Protein AF-A0AAD1R073-F1 (afdb_monomer_lite)

Structure (mmCIF, N/CA/C/O backbone):
data_AF-A0AAD1R073-F1
#
_entry.id   AF-A0AAD1R073-F1
#
loop_
_atom_site.group_PDB
_atom_site.id
_atom_site.type_symbol
_atom_site.label_atom_id
_atom_site.label_alt_id
_atom_site.label_comp_id
_atom_site.label_asym_id
_atom_site.label_entity_id
_atom_site.label_seq_id
_atom_site.pdbx_PDB_ins_code
_atom_site.Cartn_x
_atom_site.Cartn_y
_atom_site.Cartn_z
_atom_site.occupancy
_atom_site.B_iso_or_equiv
_atom_site.auth_seq_id
_atom_site.auth_comp_id
_atom_site.auth_asym_id
_atom_site.auth_atom_id
_atom_site.pdbx_PDB_model_num
ATOM 1 N N . MET A 1 1 ? -26.286 -19.143 -0.438 1.00 37.09 1 MET A N 1
ATOM 2 C CA . MET A 1 1 ? -24.936 -18.768 -0.903 1.00 37.09 1 MET A CA 1
ATOM 3 C C . MET A 1 1 ? -25.129 -17.474 -1.653 1.00 37.09 1 MET A C 1
ATOM 5 O O . MET A 1 1 ? -25.609 -17.525 -2.773 1.00 37.09 1 MET A O 1
ATOM 9 N N . GLU A 1 2 ? -24.921 -16.341 -0.992 1.00 36.56 2 GLU A N 1
ATOM 10 C CA . GLU A 1 2 ? -25.120 -15.030 -1.613 1.00 36.56 2 GLU A CA 1
ATOM 11 C C . GLU A 1 2 ? -23.766 -14.340 -1.744 1.00 36.56 2 GLU A C 1
ATOM 13 O O . GLU A 1 2 ? -23.022 -14.206 -0.770 1.00 36.56 2 GLU A O 1
ATOM 18 N N . GLU A 1 3 ? -23.444 -14.012 -2.994 1.00 44.44 3 GLU A N 1
ATOM 19 C CA . GLU A 1 3 ? -22.325 -13.185 -3.421 1.00 44.44 3 GLU A CA 1
ATOM 20 C C . GLU A 1 3 ? -22.506 -11.769 -2.871 1.00 44.44 3 GLU A C 1
ATOM 22 O O . GLU A 1 3 ? -23.451 -11.073 -3.233 1.00 44.44 3 GLU A O 1
ATOM 27 N N . ASP A 1 4 ? -21.592 -11.319 -2.014 1.00 45.12 4 ASP A N 1
ATOM 28 C CA . ASP A 1 4 ? -21.616 -9.952 -1.490 1.00 45.12 4 ASP A CA 1
ATOM 29 C C . ASP A 1 4 ? -20.596 -9.084 -2.243 1.00 45.12 4 ASP A C 1
ATOM 31 O O . ASP A 1 4 ? -19.537 -8.717 -1.736 1.00 45.12 4 ASP A O 1
ATOM 35 N N . GLY A 1 5 ? -20.898 -8.832 -3.519 1.00 44.94 5 GLY A N 1
ATOM 36 C CA . GLY A 1 5 ? -20.067 -8.077 -4.462 1.00 44.94 5 GLY A CA 1
ATOM 37 C C . GLY A 1 5 ? -20.286 -6.560 -4.455 1.00 44.94 5 GLY A C 1
ATOM 38 O O . GLY A 1 5 ? -19.952 -5.906 -5.439 1.00 44.94 5 GLY A O 1
ATOM 39 N N . ASN A 1 6 ? -20.884 -5.970 -3.410 1.00 50.00 6 ASN A N 1
ATOM 40 C CA . ASN A 1 6 ? -21.088 -4.514 -3.362 1.00 50.00 6 ASN A CA 1
ATOM 41 C C . ASN A 1 6 ? -21.240 -3.952 -1.938 1.00 50.00 6 ASN A C 1
ATOM 43 O O . ASN A 1 6 ? -22.149 -3.163 -1.658 1.00 50.00 6 ASN A O 1
ATOM 47 N N . ARG A 1 7 ? -20.354 -4.316 -1.004 1.00 53.44 7 ARG A N 1
ATOM 48 C CA . ARG A 1 7 ? -20.287 -3.582 0.267 1.00 53.44 7 ARG A CA 1
ATOM 49 C C . ARG A 1 7 ? -19.593 -2.249 0.032 1.00 53.44 7 ARG A C 1
ATOM 51 O O . ARG A 1 7 ? -18.375 -2.149 0.111 1.00 53.44 7 ARG A O 1
ATOM 58 N N . LYS A 1 8 ? -20.377 -1.196 -0.211 1.00 52.69 8 LYS A N 1
ATOM 59 C CA . LYS A 1 8 ? -19.922 0.183 0.006 1.00 52.69 8 LYS A CA 1
ATOM 60 C C . LYS A 1 8 ? -19.487 0.289 1.467 1.00 52.69 8 LYS A C 1
ATOM 62 O O . LYS A 1 8 ? -20.332 0.380 2.358 1.00 52.69 8 LYS A O 1
ATOM 67 N N . ILE A 1 9 ? -18.182 0.212 1.715 1.00 58.31 9 ILE A N 1
ATOM 68 C CA . ILE A 1 9 ? -17.607 0.323 3.052 1.00 58.31 9 ILE A CA 1
ATOM 69 C C . ILE A 1 9 ? -17.816 1.770 3.504 1.00 58.31 9 ILE A C 1
ATOM 71 O O . ILE A 1 9 ? -17.069 2.679 3.153 1.00 58.31 9 ILE A O 1
ATOM 75 N N . THR A 1 10 ? -18.904 2.006 4.229 1.00 64.56 10 THR A N 1
ATOM 76 C CA . THR A 1 10 ? -19.184 3.309 4.826 1.00 64.56 10 THR A CA 1
ATOM 77 C C . THR A 1 10 ? -18.313 3.498 6.070 1.00 64.56 10 THR A C 1
ATOM 79 O O . THR A 1 10 ? -17.955 2.512 6.720 1.00 64.56 10 THR A O 1
ATOM 82 N N . PRO A 1 11 ? -18.008 4.742 6.481 1.00 65.81 11 PRO A N 1
ATOM 83 C CA . PRO A 1 11 ? -17.296 5.002 7.737 1.00 65.81 11 PRO A CA 1
ATOM 84 C C . PRO A 1 11 ? -17.954 4.324 8.951 1.00 65.81 11 PRO A C 1
ATOM 86 O O . PRO A 1 11 ? -17.276 3.896 9.882 1.00 65.81 11 PRO A O 1
ATOM 89 N N . ILE A 1 12 ? -19.279 4.159 8.900 1.00 64.75 12 ILE A N 1
ATOM 90 C CA . ILE A 1 12 ? -20.073 3.435 9.897 1.00 64.75 12 ILE A CA 1
ATOM 91 C C . ILE A 1 12 ? -19.734 1.938 9.881 1.00 64.75 12 ILE A C 1
ATOM 93 O O . ILE A 1 12 ? -19.488 1.360 10.936 1.00 64.75 12 ILE A O 1
ATOM 97 N N . ALA A 1 13 ? -19.652 1.314 8.702 1.00 66.19 13 ALA A N 1
ATOM 98 C CA . ALA A 1 13 ? -19.252 -0.087 8.575 1.00 66.19 13 ALA A CA 1
ATOM 99 C C . ALA A 1 13 ? -17.824 -0.325 9.100 1.00 66.19 13 ALA A C 1
ATOM 101 O O . ALA A 1 13 ? -17.586 -1.307 9.799 1.00 66.19 13 ALA A O 1
ATOM 102 N N . ILE A 1 14 ? -16.898 0.606 8.841 1.00 70.25 14 ILE A N 1
ATOM 103 C CA . ILE A 1 14 ? -15.529 0.560 9.380 1.00 70.25 14 ILE A CA 1
ATOM 104 C C . ILE A 1 14 ? -15.563 0.634 10.908 1.00 70.25 14 ILE A C 1
ATOM 106 O O . ILE A 1 14 ? -14.989 -0.221 11.581 1.00 70.25 14 ILE A O 1
ATOM 110 N N . SER A 1 15 ? -16.281 1.612 11.466 1.00 69.75 15 SER A N 1
ATOM 111 C CA . SER A 1 15 ? -16.427 1.774 12.916 1.00 69.75 15 SER A CA 1
ATOM 112 C C . SER A 1 15 ? -16.967 0.505 13.585 1.00 69.75 15 SER A C 1
ATOM 114 O O . SER A 1 15 ? -16.409 0.063 14.589 1.00 69.75 15 SER A O 1
ATOM 116 N N . HIS A 1 16 ? -17.973 -0.138 12.987 1.00 71.44 16 HIS A N 1
ATOM 117 C CA . HIS A 1 16 ? -18.525 -1.398 13.484 1.00 71.44 16 HIS A CA 1
ATOM 118 C C . HIS A 1 16 ? -17.488 -2.528 13.521 1.00 71.44 16 HIS A C 1
ATOM 120 O O . HIS A 1 16 ? -17.405 -3.239 14.522 1.00 71.44 16 HIS A O 1
ATOM 126 N N . VAL A 1 17 ? -16.656 -2.662 12.484 1.00 77.50 17 VAL A N 1
ATOM 127 C CA . VAL A 1 17 ? -15.580 -3.668 12.444 1.00 77.50 17 VAL A CA 1
ATOM 128 C C . VAL A 1 17 ? -14.531 -3.404 13.528 1.00 77.50 17 VAL A C 1
ATOM 130 O O . VAL A 1 17 ? -14.087 -4.340 14.193 1.00 77.50 17 VAL A O 1
ATOM 133 N N . PHE A 1 18 ? -14.168 -2.140 13.767 1.00 74.12 18 PHE A N 1
ATOM 134 C CA . PHE A 1 18 ? -13.257 -1.780 14.858 1.00 74.12 18 PHE A CA 1
ATOM 135 C C . PHE A 1 18 ? -13.849 -2.121 16.231 1.00 74.12 18 PHE A C 1
ATOM 137 O O . PHE A 1 18 ? -13.170 -2.744 17.049 1.00 74.12 18 PHE A O 1
ATOM 144 N N . VAL A 1 19 ? -15.115 -1.772 16.477 1.00 70.00 19 VAL A N 1
ATOM 145 C CA . VAL A 1 19 ? -15.817 -2.102 17.729 1.00 70.00 19 VAL A CA 1
ATOM 146 C C . VAL A 1 19 ? -15.867 -3.614 17.943 1.00 70.00 19 VAL A C 1
ATOM 148 O O . VAL A 1 19 ? -15.597 -4.088 19.049 1.00 70.00 19 VAL A O 1
ATOM 151 N N . GLU A 1 20 ? -16.157 -4.384 16.896 1.00 72.19 20 GLU A N 1
ATOM 152 C CA . GLU A 1 20 ? -16.194 -5.844 16.960 1.00 72.19 20 GLU A CA 1
ATOM 153 C C . GLU A 1 20 ? -14.805 -6.440 17.244 1.00 72.19 20 GLU A C 1
ATOM 155 O O . GLU A 1 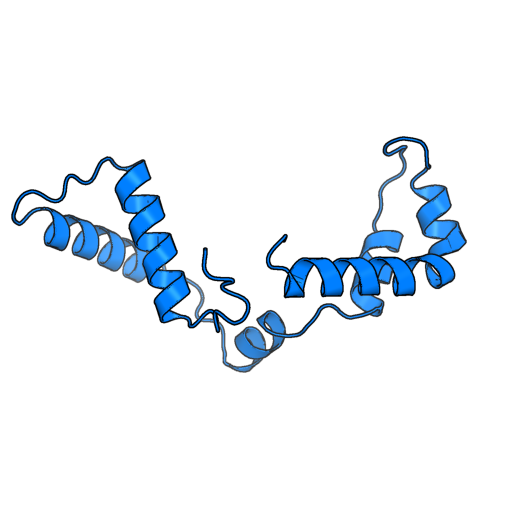20 ? -14.670 -7.319 18.100 1.00 72.19 20 GLU A O 1
ATOM 160 N N . CYS A 1 21 ? -13.764 -5.929 16.582 1.00 74.06 21 CYS A N 1
ATOM 161 C CA . CYS A 1 21 ? -12.382 -6.358 16.779 1.00 74.06 21 CYS A CA 1
ATOM 162 C C . CYS A 1 21 ? -11.923 -6.121 18.226 1.00 74.06 21 CYS A C 1
ATOM 164 O O . CYS A 1 21 ? -11.463 -7.049 18.894 1.00 74.06 21 CYS A O 1
ATOM 166 N N . TYR A 1 22 ? -12.143 -4.917 18.760 1.00 69.06 22 TYR A N 1
ATOM 167 C CA . TYR A 1 22 ? -11.790 -4.593 20.143 1.00 69.06 22 TYR A CA 1
ATOM 168 C C . TYR A 1 22 ? -12.643 -5.345 21.170 1.00 69.06 22 TYR A C 1
ATOM 170 O O . TYR A 1 22 ? -12.122 -5.768 22.203 1.00 69.06 22 TYR A O 1
ATOM 178 N N . SER A 1 23 ? -13.926 -5.580 20.884 1.00 68.25 23 SER A N 1
ATOM 179 C CA . SER A 1 23 ? -14.800 -6.367 21.764 1.00 68.25 23 SER A CA 1
ATOM 180 C C . SER A 1 23 ? -14.321 -7.809 21.909 1.00 68.25 23 SER A C 1
ATOM 182 O O . SER A 1 23 ? -14.340 -8.352 23.017 1.00 68.25 23 SER A O 1
ATOM 184 N N . LYS A 1 24 ? -13.836 -8.408 20.813 1.00 72.62 24 LYS A N 1
ATOM 185 C CA . LYS A 1 24 ? -13.210 -9.737 20.817 1.00 72.62 24 LYS A CA 1
ATOM 186 C C . LYS A 1 24 ? -11.866 -9.724 21.545 1.00 72.62 24 LYS A C 1
ATOM 188 O O . LYS A 1 24 ? -11.620 -10.600 22.368 1.00 72.62 24 LYS A O 1
ATOM 193 N N . LEU A 1 25 ? -11.028 -8.717 21.294 1.00 69.44 25 LEU A N 1
ATOM 194 C CA . LEU A 1 25 ? -9.682 -8.612 21.871 1.00 69.44 25 LEU A CA 1
ATOM 195 C C . LEU A 1 25 ? -9.712 -8.455 23.401 1.00 69.44 25 LEU A C 1
ATOM 197 O O . LEU A 1 25 ? -8.879 -9.028 24.100 1.00 69.44 25 LEU A O 1
ATOM 201 N N . TYR A 1 26 ? -10.711 -7.744 23.927 1.00 67.50 26 TYR A N 1
ATOM 202 C CA . TYR A 1 26 ? -10.877 -7.514 25.363 1.00 67.50 26 TYR A CA 1
ATOM 203 C C . TYR A 1 26 ? -11.918 -8.422 26.038 1.00 67.50 26 TYR A C 1
ATOM 205 O O . TYR A 1 26 ? -12.243 -8.193 27.203 1.00 67.50 26 TYR A O 1
ATOM 213 N N . ASN A 1 27 ? -12.437 -9.454 25.354 1.00 65.62 27 ASN A N 1
ATOM 214 C CA . ASN A 1 27 ? -13.470 -10.359 25.884 1.00 65.62 27 ASN A CA 1
ATOM 215 C C . ASN A 1 27 ? -14.650 -9.609 26.535 1.00 65.62 27 ASN A C 1
ATOM 217 O O . ASN A 1 27 ? -15.133 -9.981 27.612 1.00 65.62 27 ASN A O 1
ATOM 221 N N . LEU A 1 28 ? -15.121 -8.539 25.888 1.00 59.59 28 LEU A N 1
ATOM 222 C CA . LEU A 1 28 ? -16.255 -7.750 26.363 1.00 59.59 28 LEU A CA 1
ATOM 223 C C . LEU A 1 28 ? -17.541 -8.577 26.195 1.00 59.59 28 LEU A C 1
ATOM 225 O O . LEU A 1 28 ? -18.250 -8.450 25.200 1.00 59.59 28 LEU A O 1
ATOM 229 N N . LYS A 1 29 ? -17.838 -9.468 27.151 1.00 54.28 29 LYS A N 1
ATOM 230 C CA . LYS A 1 29 ? -19.096 -10.225 27.168 1.00 54.28 29 L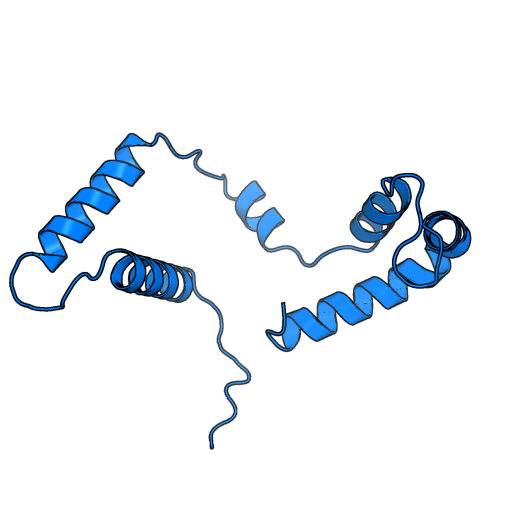YS A CA 1
ATOM 231 C C . LYS A 1 29 ? -20.266 -9.240 27.190 1.00 54.28 29 LYS A C 1
ATOM 233 O O . LYS A 1 29 ? -20.321 -8.353 28.040 1.00 54.28 29 LYS A O 1
ATOM 238 N N . THR A 1 30 ? -21.214 -9.427 26.276 1.00 51.94 30 THR A N 1
ATOM 239 C CA . THR A 1 30 ? -22.455 -8.652 26.082 1.00 51.94 30 THR A CA 1
ATOM 240 C C . THR A 1 30 ? -23.474 -8.821 27.218 1.00 51.94 30 THR A C 1
ATOM 242 O O . THR A 1 30 ? -24.681 -8.736 27.018 1.00 51.94 30 THR A O 1
ATOM 245 N N . THR A 1 31 ? -23.016 -9.058 28.442 1.00 45.09 31 THR A N 1
ATOM 246 C CA . THR A 1 31 ? -23.863 -9.110 29.629 1.00 45.09 31 THR A CA 1
ATOM 247 C C . THR A 1 31 ? -23.850 -7.755 30.322 1.00 45.09 31 THR A C 1
ATOM 249 O O . THR A 1 31 ? -22.873 -7.402 30.972 1.00 45.09 31 THR A O 1
ATOM 252 N N . SER A 1 32 ? -24.972 -7.041 30.185 1.00 48.84 32 SER A N 1
ATOM 253 C CA . SER A 1 32 ? -25.525 -6.074 31.142 1.00 48.84 32 SER A CA 1
ATOM 254 C C . SER A 1 32 ? -24.614 -4.911 31.575 1.00 48.84 32 SER A C 1
ATOM 256 O O . SER A 1 32 ? -23.700 -5.076 32.374 1.00 48.84 32 SER A O 1
ATOM 258 N N . ASN A 1 33 ? -24.939 -3.695 31.122 1.00 49.91 33 ASN A N 1
ATOM 259 C CA . ASN A 1 33 ? -24.497 -2.387 31.652 1.00 49.91 33 ASN A CA 1
ATOM 260 C C . ASN A 1 33 ? -22.983 -2.067 31.639 1.00 49.91 33 ASN A C 1
ATOM 262 O O . ASN A 1 33 ? -22.607 -0.909 31.795 1.00 49.91 33 ASN A O 1
ATOM 266 N N . ALA A 1 34 ? -22.108 -3.045 31.403 1.00 48.44 34 ALA A N 1
ATOM 267 C CA . ALA A 1 34 ? -20.662 -2.851 31.277 1.00 48.44 34 ALA A CA 1
ATOM 268 C C . ALA A 1 34 ? -20.227 -2.481 29.845 1.00 48.44 34 ALA A C 1
ATOM 270 O O . ALA A 1 34 ? -19.149 -1.925 29.650 1.00 48.44 34 ALA A O 1
ATOM 271 N N . HIS A 1 35 ? -21.065 -2.769 28.842 1.00 49.50 35 HIS A N 1
ATOM 272 C CA . HIS A 1 35 ? -20.767 -2.497 27.433 1.00 49.50 35 HIS A CA 1
ATOM 273 C C . HIS A 1 35 ? -20.751 -0.989 27.130 1.00 49.50 35 HIS A C 1
ATOM 275 O O . HIS A 1 35 ? -19.820 -0.512 26.488 1.00 49.50 35 HIS A O 1
ATOM 281 N N . SER A 1 36 ? -21.701 -0.219 27.680 1.00 52.62 36 SER A N 1
ATOM 282 C CA . SER A 1 36 ? -21.698 1.249 27.578 1.00 52.62 36 SER A CA 1
ATOM 283 C C . SER A 1 36 ? -20.500 1.859 28.304 1.00 52.62 36 SER A C 1
ATOM 285 O O . SER A 1 36 ? -19.790 2.669 27.726 1.00 52.62 36 SER A O 1
ATOM 287 N N . ALA A 1 37 ? -20.193 1.386 29.516 1.00 53.94 37 ALA A N 1
ATOM 288 C CA . ALA A 1 37 ? -19.062 1.882 30.298 1.00 53.94 37 ALA A CA 1
ATOM 289 C C . ALA A 1 37 ? -17.697 1.613 29.632 1.00 53.94 37 ALA A C 1
ATOM 291 O O . ALA A 1 37 ? -16.767 2.404 29.796 1.00 53.94 37 ALA A O 1
ATOM 292 N N . SER A 1 38 ? -17.549 0.509 28.892 1.00 62.97 38 SER A N 1
ATOM 293 C CA . SER A 1 38 ? -16.334 0.219 28.119 1.00 62.97 38 SER A CA 1
ATOM 294 C C . SER A 1 38 ? -16.245 1.052 26.840 1.00 62.97 38 SER A C 1
ATOM 296 O O . SER A 1 38 ? -15.159 1.533 26.522 1.00 62.97 38 SER A O 1
ATOM 298 N N . ILE A 1 39 ? -17.364 1.291 26.148 1.00 65.75 39 ILE A N 1
ATOM 299 C CA . ILE A 1 39 ? -17.413 2.197 24.989 1.00 65.75 39 ILE A CA 1
ATOM 300 C C . ILE A 1 39 ? -17.116 3.639 25.423 1.00 65.75 39 ILE A C 1
ATOM 302 O O . ILE A 1 39 ? -16.286 4.285 24.797 1.00 65.75 39 ILE A O 1
ATOM 306 N N . ASP A 1 40 ? -17.673 4.108 26.542 1.00 70.38 40 ASP A N 1
ATOM 307 C CA . ASP A 1 40 ? -17.404 5.444 27.094 1.00 70.38 40 ASP A CA 1
ATOM 308 C C . ASP A 1 40 ? -15.932 5.625 27.487 1.00 70.38 40 ASP A C 1
ATOM 310 O O . ASP A 1 40 ? -15.362 6.706 27.330 1.00 70.38 40 ASP A O 1
ATOM 314 N N . LYS A 1 41 ? -15.286 4.565 27.992 1.00 73.62 41 LYS A N 1
ATOM 315 C CA . LYS A 1 41 ? -13.847 4.577 28.296 1.00 73.62 41 LYS A CA 1
ATOM 316 C C . LYS A 1 41 ? -13.000 4.660 27.032 1.00 73.62 41 LYS A C 1
ATOM 318 O O . LYS A 1 41 ? -12.027 5.411 27.024 1.00 73.62 41 LYS A O 1
ATOM 323 N N . ILE A 1 42 ? -13.366 3.917 25.988 1.00 74.31 42 ILE A N 1
ATOM 324 C CA . ILE A 1 42 ? -12.688 3.963 24.688 1.00 74.31 42 ILE A CA 1
ATOM 325 C C . ILE A 1 42 ? -12.892 5.339 24.047 1.00 74.31 42 ILE A C 1
ATOM 327 O O . ILE A 1 42 ? -11.919 5.959 23.630 1.00 74.31 42 ILE A O 1
ATOM 331 N N . ASP A 1 43 ? -14.114 5.867 24.047 1.00 71.94 43 ASP A N 1
ATOM 332 C CA . ASP A 1 43 ? -14.426 7.176 23.471 1.00 71.94 43 ASP A CA 1
ATOM 333 C C . ASP A 1 43 ? -13.717 8.302 24.236 1.00 71.94 43 ASP A C 1
ATOM 335 O O . ASP A 1 43 ? -13.083 9.172 23.640 1.00 71.94 43 ASP A O 1
ATOM 339 N N . ARG A 1 44 ? -13.699 8.242 25.574 1.00 80.12 44 ARG A N 1
ATOM 340 C CA . ARG A 1 44 ? -12.910 9.168 26.399 1.00 80.12 44 ARG A CA 1
ATOM 341 C C . ARG A 1 44 ? -11.416 9.061 26.093 1.00 80.12 44 ARG A C 1
ATOM 343 O O . ARG A 1 44 ? -10.763 10.094 25.982 1.00 80.12 44 ARG A O 1
ATOM 350 N N . TYR A 1 45 ? -10.872 7.853 25.955 1.00 80.75 45 TYR A N 1
ATOM 351 C CA . TYR A 1 45 ? -9.466 7.653 25.602 1.00 80.75 45 TYR A CA 1
ATOM 352 C C . TYR A 1 45 ? -9.138 8.255 24.229 1.00 80.75 45 TYR A C 1
ATOM 354 O O . TYR A 1 45 ? -8.184 9.018 24.117 1.00 80.75 45 TYR A O 1
ATOM 362 N N . LEU A 1 46 ? -9.963 7.994 23.211 1.00 75.81 46 LEU A N 1
ATOM 363 C CA . LEU A 1 46 ? -9.774 8.524 21.858 1.00 75.81 46 LEU A CA 1
ATOM 364 C C . LEU A 1 46 ? -9.909 10.054 21.808 1.00 75.81 46 LEU A C 1
ATOM 366 O O . LEU A 1 46 ? -9.123 10.710 21.126 1.00 75.81 46 LEU A O 1
ATOM 370 N N . ARG A 1 47 ? -10.837 10.641 22.577 1.00 75.19 47 ARG A N 1
ATOM 371 C CA . ARG A 1 47 ? -10.966 12.104 22.719 1.00 75.19 47 ARG A CA 1
ATOM 372 C C . ARG A 1 47 ? -9.752 12.735 23.400 1.00 75.19 47 ARG A C 1
ATOM 374 O O . ARG A 1 47 ? -9.347 13.827 23.021 1.00 75.19 47 ARG A O 1
ATOM 381 N N . LEU A 1 48 ? -9.180 12.063 24.400 1.00 82.38 48 LEU A N 1
ATOM 382 C CA . LEU A 1 48 ? -7.987 12.531 25.116 1.00 82.38 48 LEU A CA 1
ATOM 383 C C . LEU A 1 48 ? -6.689 12.291 24.338 1.00 82.38 48 LEU A C 1
ATOM 385 O O . LEU A 1 48 ? -5.691 12.952 24.608 1.00 82.38 48 LEU A O 1
ATOM 389 N N . ALA A 1 49 ? -6.694 11.372 23.372 1.00 77.44 49 ALA A N 1
ATOM 390 C CA . ALA A 1 49 ? -5.520 11.013 22.587 1.00 77.44 49 ALA A CA 1
ATOM 391 C C . ALA A 1 49 ? -5.060 12.113 21.610 1.00 77.44 49 ALA A C 1
ATOM 393 O O . ALA A 1 49 ? -4.086 11.890 20.896 1.00 77.44 49 ALA A O 1
ATOM 394 N N . ASN A 1 50 ? -5.724 13.283 21.578 1.00 74.00 50 ASN A N 1
ATOM 395 C CA . ASN A 1 50 ? -5.421 14.403 20.676 1.00 74.00 50 ASN A CA 1
ATOM 396 C C . ASN A 1 50 ? -5.134 13.914 19.250 1.00 74.00 50 ASN A C 1
ATOM 398 O O . ASN A 1 50 ? -4.146 14.305 18.625 1.00 74.00 50 ASN A O 1
ATOM 402 N N . LEU A 1 51 ? -5.980 12.998 18.761 1.00 78.38 51 LEU A N 1
ATOM 403 C CA . LEU A 1 51 ? -5.790 12.412 17.444 1.00 78.38 51 LEU A CA 1
ATOM 404 C C . LEU A 1 51 ? -5.811 13.537 16.404 1.00 78.38 51 LEU A C 1
ATOM 406 O O . LEU A 1 51 ? -6.728 14.366 16.428 1.00 78.38 51 LEU A O 1
ATOM 410 N N . PRO A 1 52 ? -4.816 13.593 15.503 1.00 76.00 52 PRO A N 1
ATOM 411 C CA . PRO A 1 52 ? -4.786 14.610 14.470 1.00 76.00 52 PRO A CA 1
ATOM 412 C C . PRO A 1 52 ? -6.051 14.487 13.620 1.00 76.00 52 PRO A C 1
ATOM 414 O O . PRO A 1 52 ? -6.326 13.440 13.033 1.00 76.00 52 PRO A O 1
ATOM 417 N N . GLN A 1 53 ? -6.841 15.560 13.575 1.00 77.88 53 GLN A N 1
ATOM 418 C CA . GLN A 1 53 ? -7.984 15.624 12.679 1.00 77.88 53 GLN A CA 1
ATOM 419 C C . GLN A 1 53 ? -7.468 15.822 11.261 1.00 77.88 53 GLN A C 1
ATOM 421 O O . GLN A 1 53 ? -6.839 16.836 10.953 1.00 77.88 53 GLN A O 1
ATOM 426 N N . ILE A 1 54 ? -7.729 14.840 10.403 1.00 82.56 54 ILE A N 1
ATOM 427 C CA . ILE A 1 54 ? -7.457 14.987 8.981 1.00 82.56 54 ILE A CA 1
ATOM 428 C C . ILE A 1 54 ? -8.427 16.012 8.396 1.00 82.56 54 ILE A C 1
ATOM 430 O O . ILE A 1 54 ? -9.630 15.984 8.668 1.00 82.56 54 ILE A O 1
ATOM 434 N N . ASN A 1 55 ? -7.907 16.940 7.602 1.00 86.56 55 ASN A N 1
ATOM 435 C CA . ASN A 1 55 ? -8.755 17.863 6.861 1.00 86.56 55 ASN A CA 1
ATOM 436 C C . ASN A 1 55 ? -9.397 17.154 5.652 1.00 86.56 55 ASN A C 1
ATOM 438 O O . ASN A 1 55 ? -9.030 16.034 5.287 1.00 86.56 55 ASN A O 1
ATOM 442 N N . GLN A 1 56 ? -10.365 17.812 5.014 1.00 84.19 56 GLN A N 1
ATOM 443 C CA . GLN A 1 56 ? -11.101 17.231 3.888 1.00 84.19 56 GLN A CA 1
ATOM 444 C C . GLN A 1 56 ? -10.187 16.837 2.716 1.00 84.19 56 GLN A C 1
ATOM 446 O O . GLN A 1 56 ? -10.437 15.831 2.057 1.00 84.19 56 GLN A O 1
ATOM 451 N N . THR A 1 57 ? -9.107 17.586 2.488 1.00 86.00 57 THR A N 1
ATOM 452 C CA . THR A 1 57 ? -8.118 17.294 1.443 1.00 86.00 57 THR A CA 1
ATOM 453 C C . THR A 1 57 ? -7.363 16.003 1.740 1.00 86.00 57 THR A C 1
ATOM 455 O O . THR A 1 57 ? -7.283 15.135 0.880 1.00 86.00 57 THR A O 1
ATOM 458 N N . GLN A 1 58 ? -6.882 15.832 2.972 1.00 83.31 58 GLN A N 1
ATOM 459 C CA . GLN A 1 58 ? -6.190 14.619 3.415 1.00 83.31 58 GLN A CA 1
ATOM 460 C C . GLN A 1 58 ? -7.112 13.398 3.372 1.00 83.31 58 GLN A C 1
ATOM 462 O O . GLN A 1 58 ? -6.698 12.321 2.953 1.00 83.31 58 GLN A O 1
ATOM 467 N N . ALA A 1 59 ? -8.379 13.569 3.757 1.00 81.75 59 ALA A N 1
ATOM 468 C CA . ALA A 1 59 ? -9.376 12.513 3.642 1.00 81.75 59 ALA A CA 1
ATOM 469 C C . ALA A 1 59 ? -9.618 12.117 2.177 1.00 81.75 59 ALA A C 1
ATOM 471 O O . ALA A 1 59 ? -9.700 10.932 1.867 1.00 81.75 59 ALA A O 1
ATOM 472 N N . ALA A 1 60 ? -9.692 13.094 1.270 1.00 83.94 60 ALA A N 1
ATOM 473 C CA . ALA A 1 60 ? -9.835 12.831 -0.155 1.00 83.94 60 ALA A CA 1
ATOM 474 C C . ALA A 1 60 ? -8.600 12.129 -0.736 1.00 83.94 60 ALA A C 1
ATOM 476 O O . ALA A 1 60 ? -8.758 11.217 -1.538 1.00 83.94 60 ALA A O 1
ATOM 477 N N . GLU A 1 61 ? -7.389 12.510 -0.322 1.00 83.12 61 GLU A N 1
ATOM 478 C CA . GLU A 1 61 ? -6.149 11.846 -0.740 1.00 83.12 61 GLU A CA 1
ATOM 479 C C . GLU A 1 61 ? -6.070 10.394 -0.268 1.00 83.12 61 GLU A C 1
ATOM 481 O O . GLU A 1 61 ? -5.697 9.532 -1.054 1.00 83.12 61 GLU A O 1
ATOM 486 N N . LEU A 1 62 ? -6.499 10.098 0.962 1.00 80.44 62 LEU A N 1
ATOM 487 C CA . LEU A 1 62 ? -6.545 8.727 1.489 1.00 80.44 62 LEU A CA 1
ATOM 488 C C . LEU A 1 62 ? -7.528 7.818 0.740 1.00 80.44 62 LEU A C 1
ATOM 49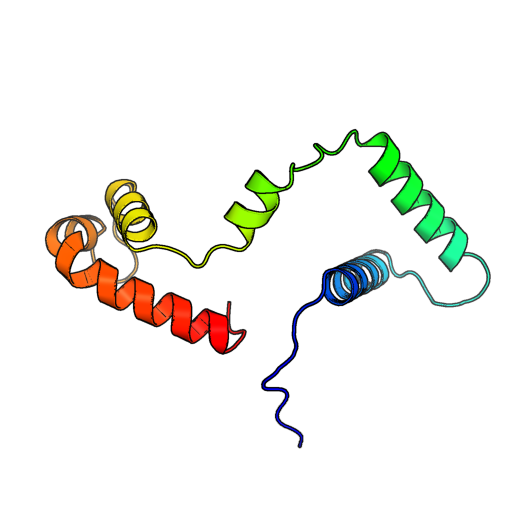0 O O . LEU A 1 62 ? -7.383 6.599 0.772 1.00 80.44 62 LEU A O 1
ATOM 494 N N . LEU A 1 63 ? -8.540 8.401 0.098 1.00 81.38 63 LEU A N 1
ATOM 495 C CA . LEU A 1 63 ? -9.537 7.675 -0.688 1.00 81.38 63 LEU A CA 1
ATOM 496 C C . LEU A 1 63 ? -9.153 7.552 -2.166 1.00 81.38 63 LEU A C 1
ATOM 498 O O . LEU A 1 63 ? -9.888 6.917 -2.926 1.00 81.38 63 LEU A O 1
ATOM 502 N N . LYS A 1 64 ? -8.045 8.165 -2.601 1.00 86.06 64 LYS A N 1
ATOM 503 C CA . LYS A 1 64 ? -7.613 8.052 -3.992 1.00 86.06 64 LYS A CA 1
ATOM 504 C C . LYS A 1 64 ? -7.117 6.632 -4.281 1.00 86.06 64 LYS A C 1
ATOM 506 O O . LYS A 1 64 ? -6.449 6.025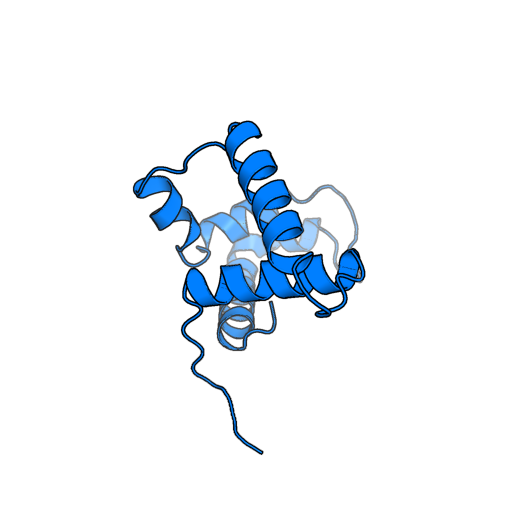 -3.444 1.00 86.06 64 LYS A O 1
ATOM 511 N N . PRO A 1 65 ? -7.427 6.093 -5.471 1.00 86.50 65 PRO A N 1
ATOM 512 C CA . PRO A 1 65 ? -6.792 4.871 -5.937 1.00 86.50 65 PRO A CA 1
ATOM 513 C C . PRO A 1 65 ? -5.284 5.097 -6.078 1.00 86.50 65 PRO A C 1
ATOM 515 O O . PRO A 1 65 ? -4.862 6.198 -6.426 1.00 86.50 65 PRO A O 1
ATOM 518 N N . ILE A 1 66 ? -4.494 4.043 -5.845 1.00 89.94 66 ILE A N 1
ATOM 519 C CA . ILE A 1 66 ? -3.047 4.098 -6.078 1.00 89.94 66 ILE A CA 1
ATOM 520 C C . ILE A 1 66 ? -2.776 4.508 -7.528 1.00 89.94 66 ILE A C 1
ATOM 522 O O . ILE A 1 66 ? -3.434 4.027 -8.450 1.00 89.94 66 ILE A O 1
ATOM 526 N N . GLU A 1 67 ? -1.791 5.372 -7.729 1.00 93.12 67 GLU A N 1
ATOM 527 C CA . GLU A 1 67 ? -1.341 5.825 -9.038 1.00 93.12 67 GLU A CA 1
ATOM 528 C C . GLU A 1 67 ? -0.029 5.148 -9.461 1.00 93.12 67 GLU A C 1
ATOM 530 O O . GLU A 1 67 ? 0.783 4.686 -8.654 1.00 93.12 67 GLU A O 1
ATOM 535 N N . LEU A 1 68 ? 0.238 5.145 -10.769 1.00 92.69 68 LEU A N 1
ATOM 536 C CA . LEU A 1 68 ? 1.460 4.567 -11.339 1.00 92.69 68 LEU A CA 1
ATOM 537 C C . LEU A 1 68 ? 2.742 5.154 -10.720 1.00 92.69 68 LEU A C 1
ATOM 539 O O . LEU A 1 68 ? 3.718 4.435 -10.506 1.00 92.69 68 LEU A O 1
ATOM 543 N N . GLN A 1 69 ? 2.738 6.455 -10.419 1.00 93.12 69 GLN A N 1
ATOM 544 C CA . GLN A 1 69 ? 3.883 7.149 -9.824 1.00 93.12 69 GLN A CA 1
ATOM 545 C C . GLN A 1 69 ? 4.228 6.615 -8.432 1.00 93.12 69 GLN A C 1
ATOM 547 O O . GLN A 1 69 ? 5.402 6.539 -8.069 1.00 93.12 69 GLN A O 1
ATOM 552 N N . GLU A 1 70 ? 3.227 6.192 -7.664 1.00 92.00 70 GLU A N 1
ATOM 553 C CA . GLU A 1 70 ? 3.438 5.621 -6.337 1.00 92.00 70 GLU A CA 1
ATOM 554 C C . GLU A 1 70 ? 4.106 4.249 -6.439 1.00 92.00 70 GLU A C 1
ATOM 556 O O . GLU A 1 70 ? 5.072 3.978 -5.723 1.00 92.00 70 GLU A O 1
ATOM 561 N N . VAL A 1 71 ? 3.684 3.425 -7.403 1.00 93.25 71 VAL A N 1
ATOM 562 C CA . VAL A 1 71 ? 4.320 2.130 -7.691 1.00 93.25 71 VAL A CA 1
ATOM 563 C C . VAL A 1 71 ? 5.782 2.321 -8.105 1.00 93.25 71 VAL A C 1
ATOM 565 O O . VAL A 1 71 ? 6.672 1.648 -7.580 1.00 93.25 71 VAL A O 1
ATOM 568 N N . LEU A 1 72 ? 6.059 3.279 -8.994 1.00 93.81 72 LEU A N 1
ATOM 569 C CA . LEU A 1 72 ? 7.424 3.605 -9.417 1.00 93.81 72 LEU A CA 1
ATOM 570 C C . LEU A 1 72 ? 8.291 4.084 -8.247 1.00 93.81 72 LEU A C 1
ATOM 572 O O . LEU A 1 72 ? 9.445 3.666 -8.117 1.00 93.81 72 LEU A O 1
ATOM 576 N N . LYS A 1 73 ? 7.735 4.915 -7.360 1.00 94.25 73 LYS A N 1
ATOM 577 C CA . LYS A 1 73 ? 8.429 5.403 -6.163 1.00 94.25 73 LYS A CA 1
ATOM 578 C C . LYS A 1 73 ? 8.792 4.259 -5.215 1.00 94.25 73 LYS A C 1
ATOM 580 O O . LYS A 1 73 ? 9.908 4.237 -4.693 1.00 94.25 73 LYS A O 1
ATOM 585 N N . VAL A 1 74 ? 7.893 3.290 -5.031 1.00 92.19 74 VAL A N 1
ATOM 586 C CA . VAL A 1 74 ? 8.161 2.086 -4.229 1.00 92.19 74 VAL A CA 1
ATOM 587 C C . VAL A 1 74 ? 9.287 1.262 -4.851 1.00 92.19 74 VAL A C 1
ATOM 589 O O . VAL A 1 74 ? 10.237 0.918 -4.148 1.00 92.19 74 VAL A O 1
ATOM 592 N N . ILE A 1 75 ? 9.239 1.007 -6.163 1.00 90.69 75 ILE A N 1
ATOM 593 C CA . ILE A 1 75 ? 10.291 0.266 -6.879 1.00 90.69 75 ILE A CA 1
ATOM 594 C C . ILE A 1 75 ? 11.654 0.962 -6.734 1.00 90.69 75 ILE A C 1
ATOM 596 O O . ILE A 1 75 ? 12.662 0.311 -6.440 1.00 90.69 75 ILE A O 1
ATOM 600 N N . ALA A 1 76 ? 11.698 2.289 -6.878 1.00 91.00 76 ALA A N 1
ATOM 601 C CA . ALA A 1 76 ? 12.919 3.075 -6.711 1.00 91.00 76 ALA A CA 1
ATOM 602 C C . ALA A 1 76 ? 13.492 2.964 -5.284 1.00 91.00 76 ALA A C 1
ATOM 604 O O . ALA A 1 76 ? 14.711 2.833 -5.110 1.00 91.00 76 ALA A O 1
ATOM 605 N N . GLY A 1 77 ? 12.609 2.949 -4.281 1.00 90.19 77 GLY A N 1
ATOM 606 C CA . GLY A 1 77 ? 12.937 2.837 -2.861 1.00 90.19 77 GLY A CA 1
ATOM 607 C C . GLY A 1 77 ? 13.357 1.442 -2.388 1.00 90.19 77 GLY A C 1
ATOM 608 O O . GLY A 1 77 ? 13.816 1.316 -1.253 1.00 90.19 77 GLY A O 1
ATOM 609 N N . LEU A 1 78 ? 13.248 0.398 -3.221 1.00 88.00 78 LEU A N 1
ATOM 610 C CA . LEU A 1 78 ? 13.657 -0.956 -2.833 1.00 88.00 78 LEU A CA 1
ATOM 611 C C . LEU A 1 78 ? 15.144 -0.987 -2.444 1.00 88.00 78 LEU A C 1
ATOM 613 O O . LEU A 1 78 ? 16.020 -0.598 -3.223 1.00 88.00 78 LEU A O 1
ATOM 617 N N . SER A 1 79 ? 15.446 -1.479 -1.245 1.00 82.88 79 SER A N 1
ATOM 618 C CA . SER A 1 79 ? 16.822 -1.703 -0.798 1.00 82.88 79 SER A CA 1
ATOM 619 C C . SER A 1 79 ? 17.512 -2.779 -1.647 1.00 82.88 79 SER A C 1
ATOM 621 O O . SER A 1 79 ? 16.865 -3.556 -2.354 1.00 82.88 79 SER A O 1
ATOM 623 N N . GLY A 1 80 ? 18.845 -2.834 -1.617 1.00 72.50 80 GLY A N 1
ATOM 624 C CA . GLY A 1 80 ? 19.576 -3.939 -2.243 1.00 72.50 80 GLY A CA 1
ATOM 625 C C . GLY A 1 80 ? 19.193 -5.276 -1.597 1.00 72.50 80 GLY A C 1
ATOM 626 O O . GLY A 1 80 ? 19.136 -5.372 -0.376 1.00 72.50 80 GLY A O 1
ATOM 627 N N . GLY A 1 81 ? 18.910 -6.303 -2.404 1.00 70.19 81 GLY A N 1
ATOM 628 C CA . GLY A 1 81 ? 18.507 -7.617 -1.896 1.00 70.19 81 GLY A CA 1
ATOM 629 C C . GLY A 1 81 ? 17.839 -8.513 -2.940 1.00 70.19 81 GLY A C 1
ATOM 630 O O . GLY A 1 81 ? 17.610 -8.111 -4.085 1.00 70.19 81 GLY A O 1
ATOM 631 N N . LYS A 1 82 ? 17.542 -9.752 -2.535 1.00 62.41 82 LYS A N 1
ATOM 632 C CA . LYS A 1 82 ? 16.708 -10.705 -3.280 1.00 62.41 82 LYS A CA 1
ATOM 633 C C . LYS A 1 82 ? 15.418 -10.930 -2.506 1.00 62.41 82 LYS A C 1
ATOM 635 O O . LYS A 1 82 ? 15.480 -11.234 -1.318 1.00 62.41 82 LYS A O 1
ATOM 640 N N . VAL A 1 83 ? 14.285 -10.864 -3.192 1.00 58.34 83 VAL A N 1
ATOM 641 C CA . VAL A 1 83 ? 13.012 -11.363 -2.670 1.00 58.34 83 VAL A CA 1
ATOM 642 C C . VAL A 1 83 ? 12.559 -12.459 -3.627 1.00 58.34 83 VAL A C 1
ATOM 6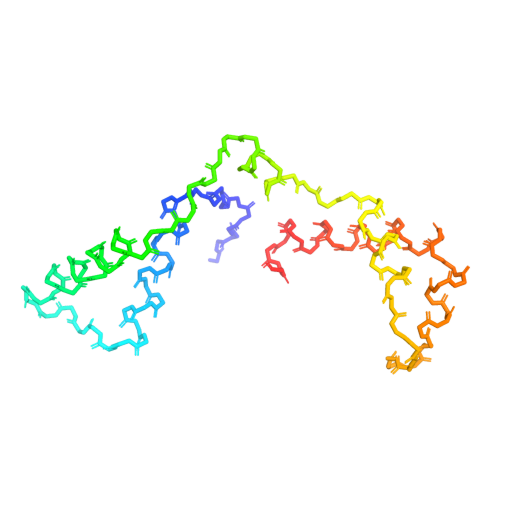44 O O . VAL A 1 83 ? 12.307 -12.200 -4.800 1.00 58.34 83 VAL A O 1
ATOM 647 N N . THR A 1 84 ? 12.564 -13.702 -3.135 1.00 60.62 84 THR A N 1
ATOM 648 C CA . THR A 1 84 ? 11.941 -14.877 -3.778 1.00 60.62 84 THR A CA 1
ATOM 649 C C . THR A 1 84 ? 12.162 -14.976 -5.298 1.00 60.62 84 THR A C 1
ATOM 651 O O . THR A 1 84 ? 11.231 -14.860 -6.087 1.00 60.62 84 THR A O 1
ATOM 654 N N . GLY A 1 85 ? 13.412 -15.189 -5.721 1.00 64.12 85 GLY A N 1
ATOM 655 C CA . GLY A 1 85 ? 13.752 -15.546 -7.107 1.00 64.12 85 GLY A CA 1
ATOM 656 C C . GLY A 1 85 ? 14.162 -14.389 -8.025 1.00 64.12 85 GLY A C 1
ATOM 657 O O . GLY A 1 85 ? 15.005 -14.605 -8.893 1.00 64.12 85 GLY A O 1
ATOM 658 N N . LEU A 1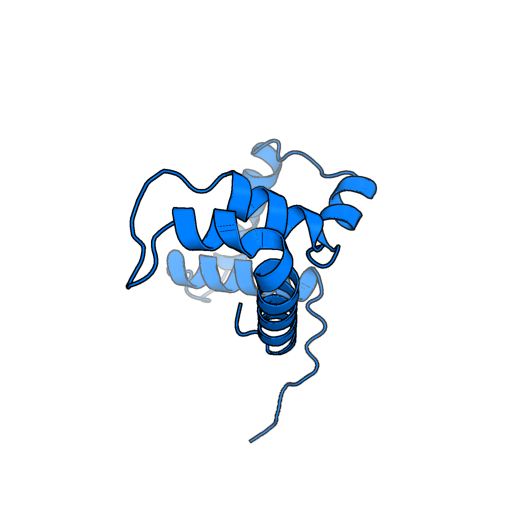 86 ? 13.686 -13.160 -7.792 1.00 74.06 86 LEU A N 1
ATOM 659 C CA . LEU A 1 86 ? 14.116 -11.965 -8.532 1.00 74.06 86 LEU A CA 1
ATOM 660 C C . LEU A 1 86 ? 14.838 -10.980 -7.603 1.00 74.06 86 LEU A C 1
ATOM 662 O O . LEU A 1 86 ? 14.508 -10.819 -6.427 1.00 74.06 86 LEU A O 1
ATOM 666 N N . THR A 1 87 ? 15.890 -10.341 -8.110 1.00 82.12 87 THR A N 1
ATOM 667 C CA . THR A 1 87 ? 16.617 -9.314 -7.354 1.00 82.12 87 THR A CA 1
ATOM 668 C C . THR A 1 87 ? 15.816 -8.016 -7.360 1.00 82.12 87 THR A C 1
ATOM 670 O O . THR A 1 87 ? 15.157 -7.692 -8.344 1.00 82.12 87 THR A O 1
ATOM 673 N N . ASN A 1 88 ? 15.935 -7.199 -6.317 1.00 84.31 88 ASN A N 1
ATOM 674 C CA . ASN A 1 88 ? 15.361 -5.847 -6.332 1.00 84.31 88 ASN A CA 1
ATOM 675 C C . ASN A 1 88 ? 15.930 -4.997 -7.489 1.00 84.31 88 ASN A C 1
ATOM 677 O O . ASN A 1 88 ? 15.271 -4.085 -7.979 1.00 84.31 88 ASN A O 1
ATOM 681 N N . ALA A 1 89 ? 17.123 -5.350 -7.985 1.00 84.56 89 ALA A N 1
ATOM 682 C CA . ALA A 1 89 ? 17.702 -4.788 -9.202 1.00 84.56 89 ALA A CA 1
ATOM 683 C C . ALA A 1 89 ? 16.882 -5.099 -10.468 1.00 84.56 89 ALA A C 1
ATOM 685 O O . ALA A 1 89 ? 16.793 -4.240 -11.336 1.00 84.56 89 ALA A O 1
ATOM 686 N N . TYR A 1 90 ? 16.249 -6.274 -10.562 1.00 88.88 90 TYR A N 1
ATOM 687 C CA . TYR A 1 90 ? 15.341 -6.609 -11.664 1.00 88.88 90 TYR A CA 1
ATOM 688 C C . TYR A 1 90 ? 14.138 -5.663 -11.690 1.00 88.88 90 TYR A C 1
ATOM 690 O O . TYR A 1 90 ? 13.838 -5.073 -12.722 1.00 88.88 90 TYR A O 1
ATOM 698 N N . TYR A 1 91 ? 13.496 -5.460 -10.537 1.00 88.50 91 TYR A N 1
ATOM 699 C CA . TYR A 1 91 ? 12.358 -4.545 -10.433 1.00 88.50 91 TYR A CA 1
ATOM 700 C C . TYR A 1 91 ? 12.742 -3.115 -10.806 1.00 88.50 91 TYR A C 1
ATOM 702 O O . TYR A 1 91 ? 11.998 -2.455 -11.519 1.00 88.50 91 TYR A O 1
ATOM 710 N N . LYS A 1 92 ? 13.923 -2.653 -10.376 1.00 90.06 92 LYS A N 1
ATOM 711 C CA . LYS A 1 92 ? 14.443 -1.331 -10.749 1.00 90.06 92 LYS A CA 1
ATOM 712 C C . LYS A 1 92 ? 14.757 -1.213 -12.239 1.00 90.06 92 LYS A C 1
ATOM 714 O O . LYS A 1 92 ? 14.478 -0.172 -12.820 1.00 90.06 92 LYS A O 1
ATOM 719 N N . LEU A 1 93 ? 15.327 -2.258 -12.840 1.00 92.19 93 LEU A N 1
ATOM 720 C CA . LEU A 1 93 ? 15.695 -2.273 -14.255 1.00 92.19 93 LEU A CA 1
ATOM 721 C C . LEU A 1 93 ? 14.463 -2.212 -15.165 1.00 92.19 93 LEU A C 1
ATOM 723 O O . LEU A 1 93 ? 14.481 -1.480 -16.145 1.00 92.19 93 LEU A O 1
ATOM 727 N N . TYR A 1 94 ? 13.402 -2.937 -14.809 1.00 92.81 94 TYR A N 1
ATOM 728 C CA . TYR A 1 94 ? 12.168 -3.039 -15.595 1.00 92.81 94 TYR A CA 1
ATOM 729 C C . TYR A 1 94 ? 11.003 -2.267 -14.966 1.00 92.81 94 TYR A C 1
ATOM 731 O O . TYR A 1 94 ? 9.843 -2.669 -15.064 1.00 92.81 94 TYR A O 1
ATOM 739 N N . ALA A 1 95 ? 11.296 -1.189 -14.234 1.00 92.62 95 ALA A N 1
ATOM 740 C CA . ALA A 1 95 ? 10.290 -0.475 -13.452 1.00 92.62 95 ALA A CA 1
ATOM 741 C C . ALA A 1 95 ? 9.147 0.061 -14.328 1.00 92.62 95 ALA A C 1
ATOM 743 O O . ALA A 1 95 ? 7.985 -0.014 -13.933 1.00 92.62 95 ALA A O 1
ATOM 744 N N . MET A 1 96 ? 9.469 0.560 -15.523 1.00 93.44 96 MET A N 1
ATOM 745 C CA . MET A 1 96 ? 8.492 1.145 -16.447 1.00 93.44 96 MET A CA 1
ATOM 746 C C . MET A 1 96 ? 7.576 0.088 -17.064 1.00 93.44 96 MET A C 1
ATOM 748 O O . MET A 1 96 ? 6.388 0.334 -17.262 1.00 93.44 96 MET A O 1
ATOM 752 N N . GLU A 1 97 ? 8.105 -1.102 -17.321 1.00 94.19 97 GLU A N 1
ATOM 753 C CA . GLU A 1 97 ? 7.370 -2.228 -17.881 1.00 94.19 97 GLU A CA 1
ATOM 754 C C . GLU A 1 97 ? 6.525 -2.930 -16.810 1.00 94.19 97 GLU A C 1
ATOM 756 O O . GLU A 1 97 ? 5.389 -3.333 -17.068 1.00 94.19 97 GLU A O 1
ATOM 761 N N . LEU A 1 98 ? 7.050 -3.055 -15.589 1.00 92.38 98 LEU A N 1
ATOM 762 C CA . LEU A 1 98 ? 6.393 -3.763 -14.490 1.00 92.38 98 LEU A CA 1
ATOM 763 C C . LEU A 1 98 ? 5.333 -2.915 -13.786 1.00 92.38 98 LEU A C 1
ATOM 765 O O . LEU A 1 98 ? 4.300 -3.459 -13.394 1.00 92.38 98 LEU A O 1
ATOM 769 N N . ALA A 1 99 ? 5.546 -1.606 -13.625 1.00 93.62 99 ALA A N 1
ATOM 770 C CA . ALA A 1 99 ? 4.650 -0.758 -12.838 1.00 93.62 99 ALA A CA 1
ATOM 771 C C . ALA A 1 99 ? 3.180 -0.782 -13.315 1.00 93.62 99 ALA A C 1
ATOM 773 O O . ALA A 1 99 ? 2.307 -0.932 -12.458 1.00 93.62 99 ALA A O 1
ATOM 774 N N . PRO A 1 100 ? 2.858 -0.749 -14.627 1.00 95.06 100 PRO A N 1
ATOM 775 C CA . PRO A 1 100 ? 1.473 -0.869 -15.093 1.00 95.06 100 PRO A CA 1
ATOM 776 C C . PRO A 1 100 ? 0.830 -2.217 -14.735 1.00 95.06 100 PRO A C 1
ATOM 778 O O . PRO A 1 100 ? -0.355 -2.285 -14.407 1.00 95.06 100 PRO A O 1
ATOM 781 N N . HIS A 1 101 ? 1.613 -3.297 -14.769 1.00 94.44 101 HIS A N 1
ATOM 782 C CA . HIS A 1 101 ? 1.139 -4.643 -14.448 1.00 94.44 101 HIS A CA 1
ATOM 783 C C . HIS A 1 101 ? 0.879 -4.786 -12.946 1.00 94.44 101 HIS A C 1
ATOM 785 O O . HIS A 1 101 ? -0.172 -5.287 -12.547 1.00 94.44 101 HIS A O 1
ATOM 791 N N . LEU A 1 102 ? 1.801 -4.293 -12.116 1.00 92.19 102 LEU A N 1
ATOM 792 C CA . LEU A 1 102 ? 1.657 -4.272 -10.660 1.00 92.19 102 LEU A CA 1
ATOM 793 C C . LEU A 1 102 ? 0.458 -3.422 -10.227 1.00 92.19 102 LEU A C 1
ATOM 795 O O . LEU A 1 102 ? -0.325 -3.857 -9.385 1.00 92.19 102 LEU A O 1
ATOM 799 N N . LEU A 1 103 ? 0.269 -2.259 -10.856 1.00 94.12 103 LEU A N 1
ATOM 800 C CA . LEU A 1 103 ? -0.873 -1.383 -10.610 1.00 94.12 103 LEU A CA 1
ATOM 801 C C . LEU A 1 103 ? -2.202 -2.082 -10.931 1.00 94.12 103 LEU A C 1
ATOM 803 O O . LEU A 1 103 ? -3.132 -2.070 -10.126 1.00 94.12 103 LEU A O 1
ATOM 807 N N . LYS A 1 104 ? -2.275 -2.765 -12.079 1.00 93.38 104 LYS A N 1
ATOM 808 C CA . LYS A 1 104 ? -3.461 -3.532 -12.477 1.00 93.38 104 LYS A CA 1
ATOM 809 C C . LYS A 1 104 ? -3.780 -4.652 -11.485 1.00 93.38 104 LYS A C 1
ATOM 811 O O . LYS A 1 104 ? -4.946 -4.838 -11.136 1.00 93.38 104 LYS A O 1
ATOM 816 N N . VAL A 1 105 ? -2.765 -5.390 -11.033 1.00 91.81 105 VAL A N 1
ATOM 817 C CA . VAL A 1 105 ? -2.932 -6.457 -10.032 1.00 91.81 105 VAL A CA 1
ATOM 818 C C . VAL A 1 105 ? -3.443 -5.883 -8.713 1.00 91.81 105 VAL A C 1
ATOM 820 O O . VAL A 1 105 ? -4.382 -6.437 -8.145 1.00 91.81 105 VAL A O 1
ATOM 823 N N . TYR A 1 106 ? -2.881 -4.759 -8.262 1.00 90.81 106 TYR A N 1
ATOM 824 C CA . TYR A 1 106 ? -3.319 -4.080 -7.045 1.00 90.81 106 TYR A CA 1
ATOM 825 C C . TYR A 1 106 ? -4.794 -3.671 -7.119 1.00 90.81 106 TYR A C 1
ATOM 827 O O . TYR A 1 106 ? -5.572 -4.048 -6.245 1.00 90.81 106 TYR A O 1
ATOM 835 N N . HIS A 1 107 ? -5.206 -2.969 -8.181 1.00 90.25 107 HIS A N 1
ATOM 836 C CA . HIS A 1 107 ? -6.607 -2.570 -8.343 1.00 90.25 107 HIS A CA 1
ATOM 837 C C . HIS A 1 107 ? -7.540 -3.778 -8.409 1.00 90.25 107 HIS A C 1
ATOM 839 O O . HIS A 1 107 ? -8.544 -3.803 -7.707 1.00 90.25 107 HIS A O 1
ATOM 845 N N . SER A 1 108 ? -7.158 -4.819 -9.154 1.00 89.06 108 SER A N 1
ATOM 846 C CA . SER A 1 108 ? -7.961 -6.044 -9.254 1.00 89.06 108 SER A CA 1
ATOM 847 C C . SER A 1 108 ? -8.134 -6.728 -7.892 1.00 89.06 108 SER A C 1
ATOM 849 O O . SER A 1 108 ? -9.209 -7.223 -7.568 1.00 89.06 108 SER A O 1
ATOM 851 N N . ALA A 1 109 ? -7.083 -6.773 -7.070 1.00 87.06 109 ALA A N 1
ATOM 852 C CA . ALA A 1 109 ? -7.157 -7.354 -5.732 1.00 87.06 109 ALA A CA 1
ATOM 853 C C . ALA A 1 109 ? -7.957 -6.471 -4.755 1.00 87.06 109 ALA A C 1
ATOM 855 O O . ALA A 1 109 ? -8.695 -7.009 -3.928 1.00 87.06 109 ALA A O 1
ATOM 856 N N . SER A 1 110 ? -7.858 -5.145 -4.882 1.00 85.56 110 SER A N 1
ATOM 857 C CA . SER A 1 110 ? -8.613 -4.177 -4.080 1.00 85.56 110 SER A CA 1
ATOM 858 C C . SER A 1 110 ? -10.116 -4.242 -4.373 1.00 85.56 110 SER A C 1
ATOM 860 O O . SER A 1 110 ? -10.911 -4.313 -3.439 1.00 85.56 110 SER A O 1
ATOM 862 N N . GLU A 1 111 ? -10.513 -4.328 -5.647 1.00 84.06 111 GLU A N 1
ATOM 863 C CA . GLU A 1 111 ? -11.917 -4.496 -6.058 1.00 84.06 111 GLU A CA 1
ATOM 864 C C . GLU A 1 111 ? -12.524 -5.809 -5.547 1.00 84.06 111 GLU A C 1
ATOM 866 O O . GLU A 1 111 ? -13.698 -5.862 -5.187 1.00 84.06 111 GLU A O 1
ATOM 871 N N . LEU A 1 112 ? -11.715 -6.868 -5.471 1.00 84.62 112 LEU A N 1
ATOM 872 C CA . LEU A 1 112 ? -12.134 -8.173 -4.959 1.00 84.62 112 LEU A CA 1
ATOM 873 C C . LEU A 1 112 ? -12.123 -8.266 -3.423 1.00 84.62 112 LEU A C 1
ATOM 875 O O . LEU A 1 112 ? -12.415 -9.340 -2.894 1.00 84.62 112 LEU A O 1
ATOM 879 N N . GLY A 1 113 ? -11.740 -7.202 -2.706 1.00 76.69 113 GLY A N 1
ATOM 880 C CA . GLY A 1 113 ? -11.602 -7.217 -1.245 1.00 76.69 113 GLY A CA 1
ATOM 881 C C . GLY A 1 113 ? -10.554 -8.218 -0.740 1.00 76.69 113 GLY A C 1
ATOM 882 O O . GLY A 1 113 ? -10.696 -8.771 0.348 1.00 76.69 113 GLY A O 1
ATOM 883 N N . LYS A 1 114 ? -9.535 -8.511 -1.558 1.00 65.81 114 LYS A N 1
ATOM 884 C CA . LYS A 1 114 ? -8.434 -9.446 -1.248 1.00 65.81 114 LYS A CA 1
ATOM 885 C C . LYS A 1 114 ? -7.180 -8.734 -0.721 1.00 65.81 114 LYS A C 1
ATOM 887 O O . LYS A 1 114 ? -6.126 -9.362 -0.619 1.00 65.81 114 LYS A O 1
ATOM 892 N N . LEU A 1 115 ? -7.309 -7.442 -0.428 1.00 57.66 115 LEU A N 1
ATOM 893 C CA . LEU A 1 115 ? -6.321 -6.542 0.164 1.00 57.66 115 LEU A CA 1
ATOM 894 C C . LEU A 1 115 ? -6.922 -5.900 1.413 1.00 57.66 115 LEU A C 1
ATOM 896 O O . LEU A 1 115 ? -8.125 -5.559 1.357 1.00 57.66 115 LEU A O 1
#

Sequence (115 aa):
MEEDGNRKITPIAISHVFVECYSKLYNLKTTSNAHSASIDKIDRYLRLANLPQINQTQAAELLKPIELQEVLKVIAGLSGGKVTGLTNAYYKLYAMELAPHLLKVYHSASELGKL

pLDDT: mean 75.43, std 15.21, range [36.56, 95.06]

Foldseek 3Di:
DDDPLDPPCDPVNVVVVVLVVVCVVVVVPPPDDVSVVVVVVVVVCVVVVPPDDDDPVSVVVVPDQDDLVVQLVVLVPDDFDDDDPDTSVVCNVCVVVCSVVVSVVVVVCVSVVVD

Organism: Pelobates cultripes (NCBI:txid61616)

Radius of gyration: 20.73 Å; chains: 1; bounding box: 45×37×50 Å

Secondary structure (DSSP, 8-state):
----------HHHHHHHHHHHHHHHTT----SSHHHHHHHHHHHHHHHTTPPPPPHHHHHHHTSPPPHHHHHHHHHHPPSSEETTEEHHHHHHTHHHHHHHHHHHHHHHHHTT--